Protein AF-A0A7V9KHB9-F1 (afdb_monomer_lite)

Foldseek 3Di:
DDFPFDKDKDAFDDPVNLVVLCVPVNPPRSVVVSVVRRVVGRMDIDGDGDDPDDDDDDCVPPNVPVPVVVVVVVVD

Secondary structure (DSSP, 8-state):
------EEEEESS-HHHHHHHHHHH-HHHHHHHHHHHGGG-SEEEEE----S------TTTT-TTHHHHHHHHHT-

pLDDT: mean 87.37, std 13.41, range [38.41, 98.56]

Radius of gyration: 19.22 Å; chains: 1; bounding box: 33×41×41 Å

Structure (mmCIF, N/CA/C/O backbone):
data_AF-A0A7V9KHB9-F1
#
_entry.id   AF-A0A7V9KHB9-F1
#
loop_
_atom_site.group_PDB
_atom_site.id
_atom_site.type_symbol
_atom_site.label_atom_id
_atom_site.label_alt_id
_atom_site.label_comp_id
_atom_site.label_asym_id
_atom_site.label_entity_id
_atom_site.label_seq_id
_atom_site.pdbx_PDB_ins_code
_atom_site.Cartn_x
_atom_site.Cartn_y
_atom_site.Cartn_z
_atom_site.occupancy
_atom_site.B_iso_or_equiv
_atom_site.auth_seq_id
_atom_site.auth_comp_id
_atom_site.auth_asym_id
_atom_site.auth_atom_id
_atom_site.pdbx_PDB_model_num
ATOM 1 N N . MET A 1 1 ? -10.213 -8.337 24.940 1.00 38.41 1 MET A N 1
ATOM 2 C CA . MET A 1 1 ? -10.792 -8.017 23.623 1.00 38.41 1 MET A CA 1
ATOM 3 C C . MET A 1 1 ? -9.722 -8.239 22.558 1.00 38.41 1 MET A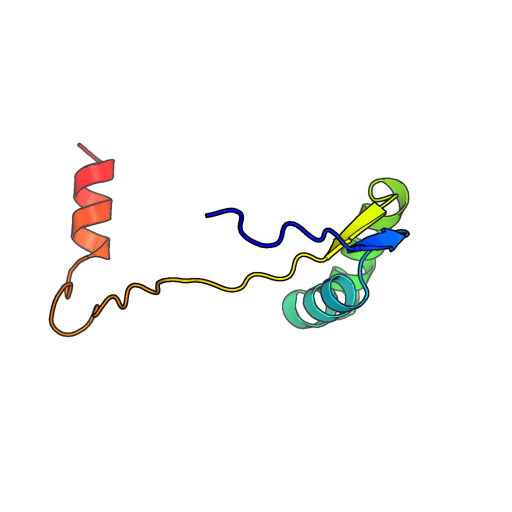 C 1
ATOM 5 O O . MET A 1 1 ? -8.900 -7.368 22.309 1.00 38.41 1 MET A O 1
ATOM 9 N N . HIS A 1 2 ? -9.606 -9.474 22.063 1.00 47.12 2 HIS A N 1
ATOM 10 C CA . HIS A 1 2 ? -8.638 -9.832 21.024 1.00 47.12 2 HIS A CA 1
ATOM 11 C C . HIS A 1 2 ? -9.334 -9.648 19.676 1.00 47.12 2 HIS A C 1
ATOM 13 O O . HIS A 1 2 ? -10.061 -10.534 19.240 1.00 47.12 2 HIS A O 1
ATOM 19 N N . ILE A 1 3 ? -9.128 -8.487 19.047 1.00 55.56 3 ILE A N 1
ATOM 20 C CA . ILE A 1 3 ? -9.465 -8.270 17.634 1.00 55.56 3 ILE A CA 1
ATOM 21 C C . ILE A 1 3 ? -8.890 -9.462 16.862 1.00 55.56 3 ILE A C 1
ATOM 23 O O . ILE A 1 3 ? -7.721 -9.798 17.066 1.00 55.56 3 ILE A O 1
ATOM 27 N N . GLY A 1 4 ? -9.702 -10.131 16.042 1.00 52.66 4 GLY A N 1
ATOM 28 C CA . GLY A 1 4 ? -9.282 -11.278 15.239 1.00 52.66 4 GLY A CA 1
ATOM 29 C C . GLY A 1 4 ? -8.130 -10.897 14.311 1.00 52.66 4 GLY A C 1
ATOM 30 O O . GLY A 1 4 ? -8.345 -10.440 13.195 1.00 52.66 4 GLY A O 1
ATOM 31 N N . LYS A 1 5 ? -6.891 -11.059 14.783 1.00 60.22 5 LYS A N 1
ATOM 32 C CA . LYS A 1 5 ? -5.651 -10.795 14.044 1.00 60.22 5 LYS A CA 1
ATOM 33 C C . LYS A 1 5 ? -5.380 -11.931 13.058 1.00 60.22 5 LYS A C 1
ATOM 35 O O . LYS A 1 5 ? -4.322 -12.555 13.108 1.00 60.22 5 LYS A O 1
ATOM 40 N N . THR A 1 6 ? -6.328 -12.239 12.179 1.00 66.69 6 THR A N 1
ATOM 41 C CA . THR A 1 6 ? -6.058 -13.188 11.100 1.00 66.69 6 THR A CA 1
ATOM 42 C C . THR A 1 6 ? -5.383 -12.422 9.969 1.00 66.69 6 THR A C 1
ATOM 44 O O . THR A 1 6 ? -6.023 -11.708 9.198 1.00 66.69 6 THR A O 1
ATOM 47 N N . LEU A 1 7 ? -4.055 -12.523 9.937 1.00 79.69 7 LEU A N 1
ATOM 48 C CA . LEU A 1 7 ? -3.219 -12.082 8.827 1.00 79.69 7 LEU A CA 1
ATOM 49 C C . LEU A 1 7 ? -3.283 -13.148 7.737 1.00 79.69 7 LEU A C 1
ATOM 51 O O . LEU A 1 7 ? -2.928 -14.301 7.974 1.00 79.69 7 LEU A O 1
ATOM 55 N N . PHE A 1 8 ? -3.707 -12.757 6.544 1.00 89.12 8 PHE A N 1
ATOM 56 C CA . PHE A 1 8 ? -3.691 -13.627 5.378 1.00 89.12 8 PHE A CA 1
ATOM 57 C C . PHE A 1 8 ? -2.484 -13.248 4.520 1.00 89.12 8 PHE A C 1
ATOM 59 O O . PHE A 1 8 ? -2.474 -12.144 3.966 1.00 89.12 8 PHE A O 1
ATOM 66 N N . PRO A 1 9 ? -1.444 -14.095 4.444 1.00 92.69 9 PRO A N 1
ATOM 67 C CA . PRO A 1 9 ? -0.282 -13.795 3.624 1.00 92.69 9 PRO A CA 1
ATOM 68 C C . PRO A 1 9 ? -0.681 -13.744 2.147 1.00 92.69 9 PRO A C 1
ATOM 70 O O . PRO A 1 9 ? -1.537 -14.501 1.690 1.00 92.69 9 PRO A O 1
ATOM 73 N N . VAL A 1 10 ? -0.045 -12.840 1.414 1.00 95.56 10 VAL A N 1
ATOM 74 C CA . VAL A 1 10 ? -0.145 -12.727 -0.038 1.00 95.56 10 VAL A CA 1
ATOM 75 C C . VAL A 1 10 ? 1.274 -12.731 -0.576 1.00 95.56 10 VAL A C 1
ATOM 77 O O . VAL A 1 10 ? 2.085 -11.900 -0.169 1.00 95.56 10 VAL A O 1
ATOM 80 N N . GLU A 1 11 ? 1.583 -13.676 -1.454 1.00 96.62 11 GLU A N 1
ATOM 81 C CA . GLU A 1 11 ? 2.889 -13.730 -2.106 1.00 96.62 11 GLU A CA 1
ATOM 82 C C . GLU A 1 11 ? 3.034 -12.549 -3.069 1.00 96.62 11 GLU A C 1
ATOM 84 O O . GLU A 1 11 ? 2.144 -12.276 -3.878 1.00 96.62 11 GLU A O 1
ATOM 89 N N . GLY A 1 12 ? 4.149 -11.829 -2.965 1.00 97.25 12 GLY A N 1
ATOM 90 C CA . GLY A 1 12 ? 4.386 -10.625 -3.751 1.00 97.25 12 GLY A CA 1
ATOM 91 C C . GLY A 1 12 ? 3.453 -9.456 -3.408 1.00 97.25 12 GLY A C 1
ATOM 92 O O . GLY A 1 12 ? 3.036 -9.256 -2.264 1.00 97.25 12 GLY A O 1
ATOM 93 N N . ILE A 1 13 ? 3.151 -8.648 -4.426 1.00 97.94 13 ILE A N 1
ATOM 94 C CA . ILE A 1 13 ? 2.268 -7.481 -4.323 1.00 97.94 13 ILE A CA 1
ATOM 95 C C . ILE A 1 13 ? 0.807 -7.932 -4.401 1.00 97.94 13 ILE A C 1
ATOM 97 O O . ILE A 1 13 ? 0.417 -8.631 -5.336 1.00 97.94 13 ILE A O 1
ATOM 101 N N . ALA A 1 14 ? -0.020 -7.470 -3.462 1.00 97.50 14 ALA A N 1
ATOM 102 C CA . ALA A 1 14 ? -1.448 -7.757 -3.468 1.00 97.50 14 ALA A CA 1
ATOM 103 C C . ALA A 1 14 ? -2.137 -7.209 -4.739 1.00 97.50 14 ALA A C 1
ATOM 105 O O . ALA A 1 14 ? -1.912 -6.045 -5.092 1.00 97.50 14 ALA A O 1
ATOM 106 N N . PRO A 1 15 ? -3.013 -7.986 -5.405 1.00 96.44 15 PRO A N 1
ATOM 107 C CA . PRO A 1 15 ? -3.718 -7.537 -6.608 1.00 96.44 15 PRO A CA 1
ATOM 108 C C . PRO A 1 15 ? -4.492 -6.228 -6.411 1.00 96.44 15 PRO A C 1
ATOM 110 O O . PRO A 1 15 ? -4.517 -5.378 -7.297 1.00 96.44 15 PRO A O 1
ATOM 113 N N . GLU A 1 16 ? -5.080 -6.027 -5.231 1.00 96.19 16 GLU A N 1
ATOM 114 C CA . GLU A 1 16 ? -5.819 -4.812 -4.887 1.00 96.19 16 GLU A CA 1
ATOM 115 C C . GLU A 1 16 ? -4.901 -3.594 -4.752 1.00 96.19 16 GLU A C 1
ATOM 117 O O . GLU A 1 16 ? -5.288 -2.489 -5.133 1.00 96.19 16 GLU A O 1
ATOM 122 N N . TYR A 1 17 ? -3.672 -3.791 -4.258 1.00 97.50 17 TYR A N 1
ATOM 123 C CA . TYR A 1 17 ? -2.659 -2.738 -4.237 1.00 97.50 17 TYR A CA 1
ATOM 124 C C . TYR A 1 17 ? -2.258 -2.368 -5.665 1.00 97.50 17 TYR A C 1
ATOM 126 O O . TYR A 1 17 ? -2.266 -1.190 -6.003 1.00 97.50 17 TYR A O 1
ATOM 134 N N . ALA A 1 18 ? -1.998 -3.358 -6.527 1.00 98.12 18 ALA A N 1
ATOM 135 C CA . ALA A 1 18 ? -1.666 -3.112 -7.930 1.00 98.12 18 ALA A CA 1
ATOM 136 C C . ALA A 1 18 ? -2.786 -2.361 -8.670 1.00 98.12 18 ALA A C 1
ATOM 138 O O . ALA A 1 18 ? -2.523 -1.355 -9.327 1.00 98.12 18 ALA A O 1
ATOM 139 N N . ALA A 1 19 ? -4.041 -2.786 -8.504 1.00 98.38 19 ALA A N 1
ATOM 140 C CA . ALA A 1 19 ? -5.195 -2.109 -9.092 1.00 98.38 19 ALA A CA 1
ATOM 141 C C . ALA A 1 19 ? -5.339 -0.663 -8.587 1.00 98.38 19 ALA A C 1
ATOM 143 O O . ALA A 1 19 ? -5.586 0.253 -9.373 1.00 98.38 19 ALA A O 1
ATOM 144 N N . MET A 1 20 ? -5.149 -0.439 -7.281 1.00 98.38 20 MET A N 1
ATOM 145 C CA . MET A 1 20 ? -5.158 0.900 -6.692 1.00 98.38 20 MET A CA 1
ATOM 146 C C . MET A 1 20 ? -4.028 1.767 -7.254 1.00 98.38 20 MET A C 1
ATOM 148 O O . MET A 1 20 ? -4.292 2.898 -7.655 1.00 98.38 20 MET A O 1
ATOM 152 N N . THR A 1 21 ? -2.807 1.237 -7.355 1.00 98.56 21 THR A N 1
ATOM 153 C CA . THR A 1 21 ? -1.658 1.944 -7.932 1.00 98.56 21 THR A CA 1
ATOM 154 C C . THR A 1 21 ? -1.948 2.408 -9.354 1.00 98.56 21 THR A C 1
ATOM 156 O O . THR A 1 21 ? -1.779 3.590 -9.639 1.00 98.56 21 THR A O 1
ATOM 159 N N . ILE A 1 22 ? -2.427 1.520 -10.233 1.00 98.50 22 ILE A N 1
ATOM 160 C CA . ILE A 1 22 ? -2.762 1.888 -11.617 1.00 98.50 22 ILE A CA 1
ATOM 161 C C . ILE A 1 22 ? -3.853 2.963 -11.646 1.00 98.50 22 ILE A C 1
ATOM 163 O O . ILE A 1 22 ? -3.743 3.936 -12.389 1.00 98.50 22 ILE A O 1
ATOM 167 N N . ARG A 1 23 ? -4.883 2.840 -10.799 1.00 98.31 23 ARG A N 1
ATOM 168 C CA . ARG A 1 23 ? -5.969 3.826 -10.718 1.00 98.31 23 ARG A CA 1
ATOM 169 C C . ARG A 1 23 ? -5.486 5.209 -10.275 1.00 98.31 23 ARG A C 1
ATOM 171 O O . ARG A 1 23 ? -5.992 6.204 -10.779 1.00 98.31 23 ARG A O 1
ATOM 178 N N . VAL A 1 24 ? -4.577 5.280 -9.302 1.00 98.12 24 VAL A N 1
ATOM 179 C CA . VAL A 1 24 ? -4.146 6.549 -8.689 1.00 98.12 24 VAL A CA 1
ATOM 180 C C . VAL A 1 24 ? -3.016 7.202 -9.483 1.00 98.12 24 VAL A C 1
ATOM 182 O O . VAL A 1 24 ? -3.007 8.420 -9.624 1.00 98.12 24 VAL A O 1
ATOM 185 N N . PHE A 1 25 ? -2.065 6.421 -10.000 1.00 97.94 25 PHE A N 1
ATOM 186 C CA . PHE A 1 25 ? -0.887 6.957 -10.697 1.00 97.94 25 PHE A CA 1
ATOM 187 C C . PHE A 1 25 ? -1.072 7.011 -12.219 1.00 97.94 25 PHE A C 1
ATOM 189 O O . PHE A 1 25 ? -0.274 7.638 -12.911 1.00 97.94 25 PHE A O 1
ATOM 196 N N . GLY A 1 26 ? -2.114 6.372 -12.751 1.00 97.81 26 GLY A N 1
ATOM 197 C CA . GLY A 1 26 ? -2.253 6.126 -14.181 1.00 97.81 26 GLY A CA 1
ATOM 198 C C . GLY A 1 26 ? -1.397 4.943 -14.639 1.00 97.81 26 GLY A C 1
ATOM 199 O O . GLY A 1 26 ? -0.558 4.422 -13.903 1.00 97.81 26 GLY A O 1
ATOM 200 N N . GLU A 1 27 ? -1.616 4.501 -15.874 1.00 98.00 27 GLU A N 1
ATOM 201 C CA . GLU A 1 27 ? -1.080 3.232 -16.374 1.00 98.00 27 GLU A CA 1
ATOM 202 C C . GLU A 1 27 ? 0.455 3.204 -16.437 1.00 98.00 27 GLU A C 1
ATOM 204 O O . GLU A 1 27 ? 1.081 2.343 -15.820 1.00 98.00 27 GLU A O 1
ATOM 209 N N . ALA A 1 28 ? 1.078 4.185 -17.101 1.00 98.25 28 ALA A N 1
ATOM 210 C CA . ALA A 1 28 ? 2.530 4.211 -17.290 1.00 98.25 28 ALA A CA 1
ATOM 211 C C . ALA A 1 28 ? 3.303 4.389 -15.970 1.00 98.25 28 ALA A C 1
ATOM 213 O O . ALA A 1 28 ? 4.206 3.610 -15.660 1.00 98.25 28 ALA A O 1
ATOM 214 N N . ALA A 1 29 ? 2.939 5.396 -15.169 1.00 98.44 29 ALA A N 1
ATOM 215 C CA . ALA A 1 29 ? 3.612 5.663 -13.898 1.00 98.44 29 ALA A CA 1
ATOM 216 C C . ALA A 1 29 ? 3.314 4.576 -12.854 1.00 98.44 29 ALA A C 1
ATOM 218 O O . ALA A 1 29 ? 4.201 4.182 -12.096 1.00 98.44 29 ALA A O 1
ATOM 219 N N . GLY A 1 30 ? 2.089 4.047 -12.842 1.00 98.56 30 GLY A N 1
ATOM 220 C CA . GLY A 1 30 ? 1.714 2.953 -11.960 1.00 98.56 30 GLY A CA 1
ATOM 221 C C . GLY A 1 30 ? 2.476 1.666 -12.276 1.00 98.56 30 GLY A C 1
ATOM 222 O O . GLY A 1 30 ? 2.973 1.020 -11.356 1.00 98.56 30 GLY A O 1
ATOM 223 N N . GLN A 1 31 ? 2.650 1.320 -13.553 1.00 98.56 31 GLN A N 1
ATOM 224 C CA . GLN A 1 31 ? 3.438 0.148 -13.934 1.00 98.56 31 GLN A CA 1
ATOM 225 C C . GLN A 1 31 ? 4.911 0.298 -13.528 1.00 98.56 31 GLN A C 1
ATOM 227 O O . GLN A 1 31 ? 5.458 -0.612 -12.908 1.00 98.56 31 GLN A O 1
ATOM 232 N N . ALA A 1 32 ? 5.526 1.460 -13.782 1.00 98.56 32 ALA A N 1
ATOM 233 C CA . ALA A 1 32 ? 6.905 1.729 -13.364 1.00 98.56 32 ALA A CA 1
ATOM 234 C C . ALA A 1 32 ? 7.085 1.619 -11.835 1.00 98.56 32 ALA A C 1
ATOM 236 O O . ALA A 1 32 ? 8.088 1.085 -11.347 1.00 98.56 32 ALA A O 1
ATOM 237 N N . TRP A 1 33 ? 6.087 2.070 -11.067 1.00 98.38 33 TRP A N 1
ATOM 238 C CA . TRP A 1 33 ? 6.070 1.909 -9.614 1.00 98.38 33 TRP A CA 1
ATOM 239 C C . TRP A 1 33 ? 6.002 0.436 -9.200 1.00 98.38 33 TRP A C 1
ATOM 241 O O . TRP A 1 33 ? 6.784 -0.013 -8.361 1.00 98.38 33 TRP A O 1
ATOM 251 N N . LEU A 1 34 ? 5.104 -0.343 -9.809 1.00 98.44 34 LEU A N 1
ATOM 252 C CA . LEU A 1 34 ? 4.968 -1.769 -9.508 1.00 98.44 34 LEU A CA 1
ATOM 253 C C . LEU A 1 34 ? 6.232 -2.552 -9.865 1.00 98.44 34 LEU A C 1
ATOM 255 O O . LEU A 1 34 ? 6.633 -3.424 -9.096 1.00 98.44 34 LEU A O 1
ATOM 259 N N . ASP A 1 35 ? 6.885 -2.222 -10.976 1.00 98.31 35 ASP A N 1
ATOM 260 C CA . ASP A 1 35 ? 8.141 -2.852 -11.384 1.00 98.31 35 ASP A CA 1
ATOM 261 C C . ASP A 1 35 ? 9.260 -2.583 -10.367 1.00 98.31 35 ASP A C 1
ATOM 263 O O . ASP A 1 35 ? 10.000 -3.500 -10.012 1.00 98.31 35 ASP A O 1
ATOM 267 N N . THR A 1 36 ? 9.322 -1.365 -9.820 1.00 98.06 36 THR A N 1
ATOM 268 C CA . THR A 1 36 ? 10.260 -1.006 -8.741 1.00 98.06 36 THR A CA 1
ATOM 269 C C . THR A 1 36 ? 9.953 -1.757 -7.440 1.00 98.06 36 THR A C 1
ATOM 271 O O . THR A 1 36 ? 10.864 -2.183 -6.731 1.00 98.06 36 THR A O 1
ATOM 274 N N . MET A 1 37 ? 8.670 -1.954 -7.123 1.00 97.81 37 MET A N 1
ATOM 275 C CA . MET A 1 37 ? 8.223 -2.580 -5.874 1.00 97.81 37 MET A CA 1
ATOM 276 C C . MET A 1 37 ? 8.361 -4.107 -5.858 1.00 97.81 37 MET A C 1
ATOM 278 O O . MET A 1 37 ? 8.653 -4.676 -4.804 1.00 97.81 37 MET A O 1
ATOM 282 N N . ARG A 1 38 ? 8.150 -4.788 -6.993 1.00 97.44 38 ARG A N 1
ATOM 283 C CA . ARG A 1 38 ? 8.187 -6.262 -7.098 1.00 97.44 38 ARG A CA 1
ATOM 284 C C . ARG A 1 38 ? 9.444 -6.908 -6.492 1.00 97.44 38 ARG A C 1
ATOM 286 O O . ARG A 1 38 ? 9.271 -7.823 -5.690 1.00 97.44 38 ARG A O 1
ATOM 293 N N . PRO A 1 39 ? 10.682 -6.472 -6.802 1.00 97.69 39 PRO A N 1
ATOM 294 C CA . PRO A 1 39 ? 11.885 -7.118 -6.269 1.00 97.69 39 PRO A CA 1
ATOM 295 C C . PRO A 1 39 ? 12.072 -6.920 -4.759 1.00 97.69 39 PRO A C 1
ATOM 297 O O . PRO A 1 39 ? 12.703 -7.752 -4.114 1.00 97.69 39 PRO A O 1
ATOM 300 N N . ILE A 1 40 ? 11.525 -5.842 -4.187 1.00 97.31 40 ILE A N 1
ATOM 301 C CA . ILE A 1 40 ? 11.667 -5.511 -2.758 1.00 97.31 40 ILE A CA 1
ATOM 302 C C . ILE A 1 40 ? 10.457 -5.930 -1.915 1.00 97.31 40 ILE A C 1
ATOM 304 O O . ILE A 1 40 ? 10.485 -5.796 -0.693 1.00 97.31 40 ILE A O 1
ATOM 308 N N . THR A 1 41 ? 9.403 -6.452 -2.546 1.00 97.44 41 THR A N 1
ATOM 309 C CA . THR A 1 41 ? 8.162 -6.856 -1.875 1.00 97.44 41 THR A CA 1
ATOM 310 C C . THR A 1 41 ? 7.917 -8.349 -2.072 1.00 97.44 41 THR A C 1
ATOM 312 O O . THR A 1 41 ? 7.074 -8.732 -2.883 1.00 97.44 41 THR A O 1
ATOM 315 N N . PRO A 1 42 ? 8.631 -9.222 -1.338 1.00 96.69 42 PRO A N 1
ATOM 316 C CA . PRO A 1 42 ? 8.450 -10.666 -1.463 1.00 96.69 42 PRO A CA 1
ATOM 317 C C . PRO A 1 42 ? 7.091 -11.135 -0.928 1.00 96.69 42 PRO A C 1
ATOM 319 O O . PRO A 1 42 ? 6.582 -12.162 -1.363 1.00 96.69 42 PRO A O 1
ATOM 322 N N . ARG A 1 43 ? 6.486 -10.392 0.008 1.00 96.94 43 ARG A N 1
ATOM 323 C CA . ARG A 1 43 ? 5.217 -10.762 0.639 1.00 96.94 43 ARG A CA 1
ATOM 324 C C . ARG A 1 43 ? 4.461 -9.538 1.149 1.00 96.94 43 ARG A C 1
ATOM 326 O O . ARG A 1 43 ? 5.057 -8.649 1.754 1.00 96.94 43 ARG A O 1
ATOM 333 N N . MET A 1 44 ? 3.142 -9.552 0.996 1.00 96.56 44 MET A N 1
ATOM 334 C CA . MET A 1 44 ? 2.196 -8.655 1.660 1.00 96.56 44 MET A CA 1
ATOM 335 C C . MET A 1 44 ? 1.284 -9.438 2.617 1.00 96.56 44 MET A C 1
ATOM 337 O O . MET A 1 44 ? 1.329 -10.664 2.721 1.00 96.56 44 MET A O 1
ATOM 341 N N . SER A 1 45 ? 0.455 -8.737 3.385 1.00 94.25 45 SER A N 1
ATOM 342 C CA . SER A 1 45 ? -0.556 -9.372 4.233 1.00 94.25 45 SER A CA 1
ATOM 343 C C . SER A 1 45 ? -1.869 -8.621 4.134 1.00 94.25 45 SER A C 1
ATOM 345 O O . SER A 1 45 ? -1.898 -7.395 4.204 1.00 94.25 45 SER A O 1
ATOM 347 N N . ARG A 1 46 ? -2.961 -9.369 3.998 1.00 91.50 46 ARG A N 1
ATOM 348 C CA . ARG A 1 46 ? -4.317 -8.850 4.124 1.00 91.50 46 ARG A CA 1
ATOM 349 C C . ARG A 1 46 ? -4.755 -8.992 5.577 1.00 91.50 46 ARG A C 1
ATOM 351 O O . ARG A 1 46 ? -4.594 -10.054 6.179 1.00 91.50 46 ARG A O 1
ATOM 358 N N . ILE A 1 47 ? -5.3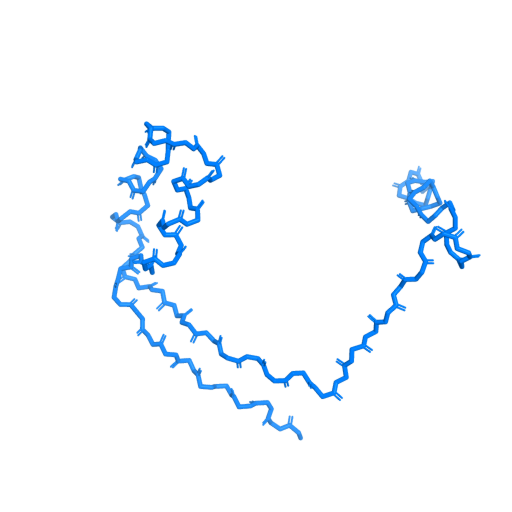12 -7.921 6.124 1.00 88.81 47 ILE A N 1
ATOM 359 C CA . ILE A 1 47 ? -5.929 -7.906 7.449 1.00 88.81 47 ILE A CA 1
ATOM 360 C C . ILE A 1 47 ? -7.416 -7.623 7.303 1.00 88.81 47 ILE A C 1
ATOM 362 O O . ILE A 1 47 ? -7.822 -6.822 6.462 1.00 88.81 47 ILE A O 1
ATOM 366 N N . PHE A 1 48 ? -8.217 -8.275 8.136 1.00 86.19 48 PHE A N 1
ATOM 367 C CA . PHE A 1 48 ? -9.634 -7.977 8.275 1.00 86.19 48 PHE A CA 1
ATOM 368 C C . PHE A 1 48 ? -9.833 -7.261 9.602 1.00 86.19 48 PHE A C 1
ATOM 370 O O . PHE A 1 48 ? -9.415 -7.751 10.650 1.00 86.19 48 PHE A O 1
ATOM 377 N N . ILE A 1 49 ? -10.431 -6.076 9.544 1.00 83.12 49 ILE A N 1
ATOM 378 C CA . ILE A 1 49 ? -10.670 -5.243 10.717 1.00 83.12 49 ILE A CA 1
ATOM 379 C C . ILE A 1 49 ? -12.173 -5.231 10.963 1.00 83.12 49 ILE A C 1
ATOM 381 O O . ILE A 1 49 ? -12.935 -4.760 10.123 1.00 83.12 49 ILE A O 1
ATOM 385 N N . GLN A 1 50 ? -12.584 -5.733 12.125 1.00 85.62 50 GLN A N 1
ATOM 386 C CA . GLN A 1 50 ? -13.930 -5.544 12.648 1.00 85.62 50 GLN A CA 1
ATOM 387 C C . GLN A 1 50 ? -13.843 -4.527 13.790 1.00 85.62 50 GLN A C 1
ATOM 389 O O . GLN A 1 50 ? -13.422 -4.891 14.890 1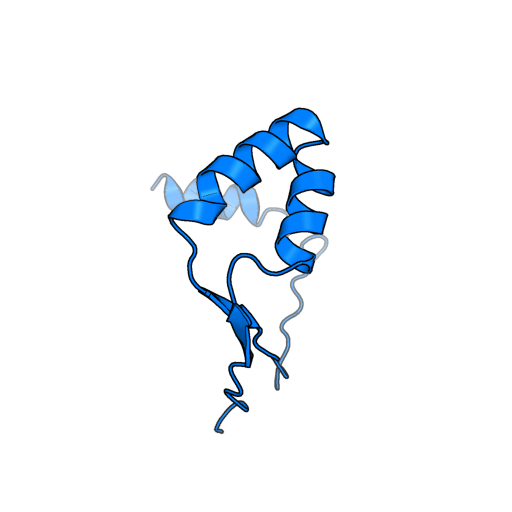.00 85.62 50 GLN A O 1
ATOM 394 N N . PRO A 1 51 ? -14.146 -3.244 13.534 1.00 85.19 51 PRO A N 1
ATOM 395 C CA . PRO A 1 51 ? -14.115 -2.242 14.585 1.00 85.19 51 PRO A CA 1
ATOM 396 C C . PRO A 1 51 ? -15.258 -2.500 15.573 1.00 85.19 51 PRO A C 1
ATOM 398 O O . PRO A 1 51 ? -16.388 -2.763 15.170 1.00 85.19 51 PRO A O 1
ATOM 401 N N . GLU A 1 52 ? -14.973 -2.398 16.868 1.00 90.75 52 GLU A N 1
ATOM 402 C CA . GLU A 1 52 ? -16.005 -2.458 17.918 1.00 90.75 52 GLU A CA 1
ATOM 403 C C . GLU A 1 52 ? -16.599 -1.080 18.227 1.00 90.75 52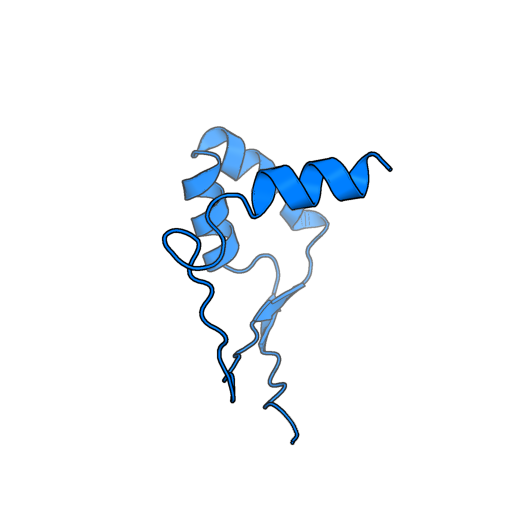 GLU A C 1
ATOM 405 O O . GLU A 1 52 ? -17.647 -0.958 18.855 1.00 90.75 52 GLU A O 1
ATOM 410 N N . TRP A 1 53 ? -15.931 -0.028 17.762 1.00 93.25 53 TRP A N 1
ATOM 411 C CA . TRP A 1 53 ? -16.350 1.349 17.928 1.00 93.25 53 TRP A CA 1
ATOM 412 C C . TRP A 1 53 ? -15.882 2.182 16.735 1.00 93.25 53 TRP A C 1
ATOM 414 O O . TRP A 1 53 ? -14.808 1.937 16.181 1.00 93.25 53 TRP A O 1
ATOM 424 N N . VAL A 1 54 ? -16.681 3.181 16.361 1.00 88.81 54 VAL A N 1
ATOM 425 C CA . VAL A 1 54 ? -16.339 4.180 15.345 1.00 88.81 54 VAL A CA 1
ATOM 426 C C . VAL A 1 54 ? -16.677 5.563 15.894 1.00 88.81 54 VAL A C 1
ATOM 428 O O . VAL A 1 54 ? -17.775 5.782 16.405 1.00 88.81 54 VAL A O 1
ATOM 431 N N . GLY A 1 55 ? -15.736 6.499 15.774 1.00 89.56 55 GLY A N 1
ATOM 432 C CA . GLY A 1 55 ? -15.948 7.911 16.079 1.00 89.56 55 GLY A CA 1
ATOM 433 C C . GLY A 1 55 ? -16.324 8.688 14.826 1.00 89.56 55 GLY A C 1
ATOM 434 O O . GLY A 1 55 ? -15.654 8.561 13.804 1.00 89.56 55 GLY A O 1
ATOM 435 N N . VAL A 1 56 ? -17.369 9.511 14.911 1.00 88.19 56 VAL A N 1
ATOM 436 C CA . VAL A 1 56 ? -17.768 10.423 13.830 1.00 88.19 56 VAL A CA 1
ATOM 437 C C . VAL A 1 56 ? -17.320 11.836 14.185 1.00 88.19 56 VAL A C 1
ATOM 439 O O . VAL A 1 56 ? -17.633 12.340 15.264 1.00 88.19 56 VAL A O 1
ATOM 442 N N . MET A 1 57 ? -16.575 12.469 13.279 1.00 86.44 57 MET A N 1
ATOM 443 C CA . MET A 1 57 ? -16.150 13.862 13.403 1.00 86.44 57 MET A CA 1
ATOM 444 C C . MET A 1 57 ? -16.982 14.738 12.467 1.00 86.44 57 MET A C 1
ATOM 446 O O . MET A 1 57 ? -17.001 14.508 11.261 1.00 86.44 57 MET A O 1
ATOM 450 N N . ASP A 1 58 ? -17.653 15.738 13.037 1.00 83.25 58 ASP A N 1
ATOM 451 C CA . ASP A 1 58 ? -18.406 16.754 12.300 1.00 83.25 58 ASP A CA 1
ATOM 452 C C . ASP A 1 58 ? -17.550 18.018 12.144 1.00 83.25 58 ASP A C 1
ATOM 45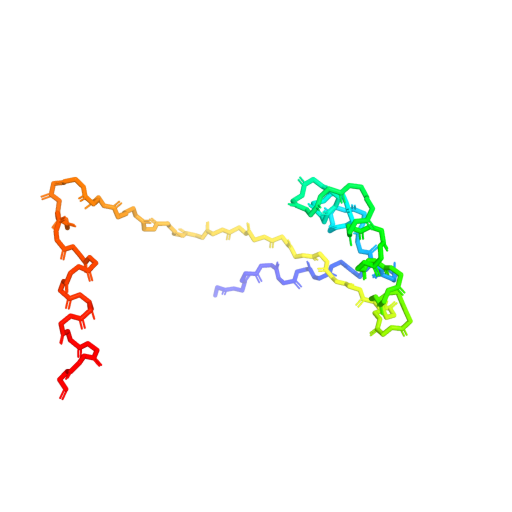4 O O . ASP A 1 58 ? -17.293 18.743 13.109 1.00 83.25 58 ASP A O 1
ATOM 458 N N . PHE A 1 59 ? -17.087 18.261 10.921 1.00 82.19 59 PHE A N 1
ATOM 459 C CA . PHE A 1 59 ? -16.281 19.430 10.579 1.00 82.19 59 PHE A CA 1
ATOM 460 C C . PHE A 1 59 ? -17.118 20.642 10.161 1.00 82.19 59 PHE A C 1
ATOM 462 O O . PHE A 1 59 ? -16.565 21.726 10.036 1.00 82.19 59 PHE A O 1
ATOM 469 N N . GLU A 1 60 ? -18.428 20.489 9.977 1.00 81.69 60 GLU A N 1
ATOM 470 C CA . GLU A 1 60 ? -19.312 21.586 9.592 1.00 81.69 60 GLU A CA 1
ATOM 471 C C . GLU A 1 60 ? -19.800 22.346 10.828 1.00 81.69 60 GLU A C 1
ATOM 473 O O . GLU A 1 60 ? -19.640 23.562 10.912 1.00 81.69 60 GLU A O 1
ATOM 478 N N . THR A 1 61 ? -20.337 21.641 11.831 1.00 83.06 61 THR A N 1
ATOM 479 C CA . THR A 1 61 ? -20.958 22.306 12.993 1.00 83.06 61 THR A CA 1
ATOM 480 C C . THR A 1 61 ? -20.094 22.281 14.250 1.00 83.06 61 THR A C 1
ATOM 482 O O . THR A 1 61 ? -20.114 23.226 15.041 1.00 83.06 61 THR A O 1
ATOM 485 N N . ARG A 1 62 ? -19.303 21.218 14.450 1.00 78.69 62 ARG A N 1
ATOM 486 C CA . ARG A 1 62 ? -18.553 21.005 15.699 1.00 78.69 62 ARG A CA 1
ATOM 487 C C . ARG A 1 62 ? -17.101 21.460 15.613 1.00 78.69 62 ARG A C 1
ATOM 489 O O . ARG A 1 62 ? -16.563 21.981 16.591 1.00 78.69 62 ARG A O 1
ATOM 496 N N . PHE A 1 63 ? -16.467 21.295 14.458 1.00 81.12 63 PHE A N 1
ATOM 497 C CA . PHE A 1 63 ? -15.087 21.717 14.236 1.00 81.12 63 PHE A CA 1
ATOM 498 C C . PHE A 1 63 ? -14.920 22.587 12.976 1.00 81.12 63 PHE A C 1
ATOM 500 O O . PHE A 1 63 ? -14.083 22.251 12.141 1.00 81.12 63 PHE A O 1
ATOM 507 N N . PRO A 1 64 ? -15.633 23.726 12.855 1.00 73.38 64 PRO A N 1
ATOM 508 C CA . PRO A 1 64 ? -15.604 24.546 11.637 1.00 73.38 64 PRO A CA 1
ATOM 509 C C . PRO A 1 64 ? -14.189 25.012 11.252 1.00 73.38 64 PRO A C 1
ATOM 511 O O . PRO A 1 64 ? -13.846 25.043 10.078 1.00 73.38 64 PRO A O 1
ATOM 514 N N . ASN A 1 65 ? -13.329 25.259 12.249 1.00 81.12 65 ASN A N 1
ATOM 515 C CA . ASN A 1 65 ? -11.954 25.741 12.0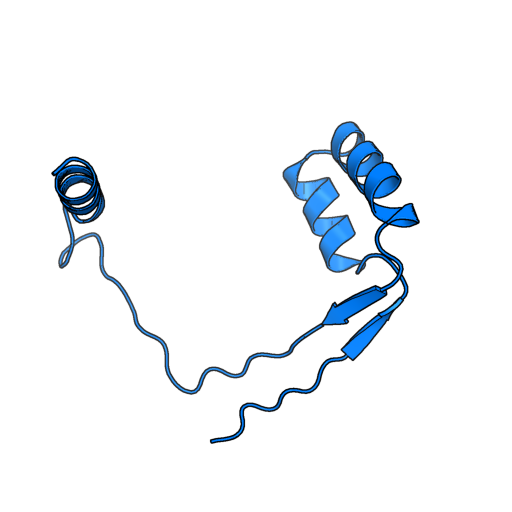66 1.00 81.12 65 ASN A CA 1
ATOM 516 C C . ASN A 1 65 ? -10.926 24.717 12.590 1.00 81.12 65 ASN A C 1
ATOM 518 O O . ASN A 1 65 ? -9.910 25.082 13.186 1.00 81.12 65 ASN A O 1
ATOM 522 N N . ALA A 1 66 ? -11.224 23.411 12.504 1.00 75.50 66 ALA A N 1
ATOM 523 C CA . ALA A 1 66 ? -10.355 22.367 13.073 1.00 75.50 66 ALA A CA 1
ATOM 524 C C . ALA A 1 66 ? -8.936 22.415 12.499 1.00 75.50 66 ALA A C 1
ATOM 526 O O . ALA A 1 66 ? -7.967 22.266 13.240 1.00 75.50 66 ALA A O 1
ATOM 527 N N . LEU A 1 67 ? -8.839 22.619 11.184 1.00 75.31 67 LEU A N 1
ATOM 528 C CA . LEU A 1 67 ? -7.573 22.629 10.466 1.00 75.31 67 LEU A CA 1
ATOM 529 C C . LEU A 1 67 ? -6.741 23.862 10.823 1.00 75.31 67 LEU A C 1
ATOM 531 O O . LEU A 1 67 ? -5.576 23.722 11.175 1.00 75.31 67 LEU A O 1
ATOM 535 N N . GLU A 1 68 ? -7.350 25.046 10.804 1.00 80.06 68 GLU A N 1
ATOM 536 C CA . GLU A 1 68 ? -6.685 26.310 11.142 1.00 80.06 68 GLU A CA 1
ATOM 537 C C . GLU A 1 68 ? -6.143 26.280 12.575 1.00 80.06 68 GLU A C 1
ATOM 539 O O . GLU A 1 68 ? -4.967 26.556 12.789 1.00 80.06 68 GLU A O 1
ATOM 544 N N . ARG A 1 69 ? -6.939 25.805 13.545 1.00 79.12 69 ARG A N 1
ATOM 545 C CA . ARG A 1 69 ? -6.484 25.659 14.939 1.00 79.12 69 ARG A CA 1
ATOM 546 C C . ARG A 1 69 ? -5.382 24.614 15.111 1.00 79.12 69 ARG A C 1
ATOM 548 O O . ARG A 1 69 ? -4.483 24.809 15.924 1.00 79.12 69 ARG A O 1
ATOM 555 N N . ALA A 1 70 ? -5.436 23.506 14.370 1.00 79.25 70 ALA A N 1
ATOM 556 C CA . ALA A 1 70 ? -4.364 22.511 14.388 1.00 79.25 70 ALA A CA 1
ATOM 557 C C . ALA A 1 70 ? -3.060 23.073 13.791 1.00 79.25 70 ALA A C 1
ATOM 559 O O . ALA A 1 70 ? -1.977 22.775 14.291 1.00 79.25 70 ALA A O 1
ATOM 560 N N . MET A 1 71 ? -3.160 23.916 12.758 1.00 79.38 71 MET A N 1
ATOM 561 C CA . MET A 1 71 ? -2.015 24.606 12.160 1.00 79.38 71 MET A CA 1
ATOM 562 C C . MET A 1 71 ? -1.425 25.669 13.096 1.00 79.38 71 MET A C 1
ATOM 564 O O . MET A 1 71 ? -0.206 25.720 13.234 1.00 79.38 71 MET A O 1
ATOM 568 N N . GLU A 1 72 ? -2.257 26.459 13.782 1.00 85.81 72 GLU A N 1
ATOM 569 C CA . GLU A 1 72 ? -1.820 27.429 14.802 1.00 85.81 72 GLU A CA 1
ATOM 570 C C . GLU A 1 72 ? -1.066 26.745 15.954 1.00 85.81 72 GLU A C 1
ATOM 572 O O . GLU A 1 72 ? -0.014 27.217 16.376 1.00 85.81 72 GLU A O 1
ATOM 577 N N . GLN A 1 73 ? -1.559 25.598 16.432 1.00 81.00 73 GLN A N 1
ATOM 578 C CA . GLN A 1 73 ? -0.911 24.827 17.499 1.00 81.00 73 GLN A CA 1
ATOM 579 C C . GLN A 1 73 ? 0.425 24.203 17.083 1.00 81.00 73 GLN A C 1
ATOM 581 O O . GLN A 1 73 ? 1.306 24.062 17.921 1.00 81.00 73 GLN A O 1
ATOM 586 N N . ALA A 1 74 ? 0.587 23.818 15.815 1.00 76.69 74 ALA A N 1
ATOM 587 C CA . ALA A 1 74 ? 1.841 23.253 15.314 1.00 76.69 74 ALA A CA 1
ATOM 588 C C . ALA A 1 74 ? 2.944 24.310 15.097 1.00 76.69 74 ALA A C 1
ATOM 590 O O . ALA A 1 74 ? 4.101 23.944 14.892 1.00 76.69 74 ALA A O 1
ATOM 591 N N . GLN A 1 75 ? 2.587 25.600 15.094 1.00 70.69 75 GLN A N 1
ATOM 592 C CA . GLN A 1 75 ? 3.500 26.734 14.906 1.00 70.69 75 GLN A CA 1
ATOM 593 C C . GLN A 1 75 ? 3.936 27.403 16.223 1.00 70.69 75 GLN A C 1
ATOM 595 O O . GLN A 1 75 ? 4.790 28.292 16.182 1.00 70.69 75 GLN A O 1
ATOM 600 N N . ALA A 1 76 ? 3.358 26.998 17.358 1.00 58.59 76 ALA A N 1
ATOM 601 C CA . ALA A 1 76 ? 3.691 27.465 18.707 1.00 58.59 76 ALA A CA 1
ATOM 602 C C . ALA A 1 76 ? 4.712 26.542 19.390 1.00 58.59 76 ALA A C 1
ATOM 604 O O . ALA A 1 76 ? 5.544 27.073 20.160 1.00 58.59 76 ALA A O 1
#

Sequence (76 aa):
MHIGKTLFPVEGIAPEYAAMTIRVFGEAAGQAWLDTMRPITPRMSRIFIQPEWVGVMDFETRFPNALERAMEQAQA